Protein AF-A0A7C5HSF0-F1 (afdb_monomer)

pLDDT: mean 90.83, std 7.18, range [67.56, 98.19]

Secondary structure (DSSP, 8-state):
-EEEEETTT--EEEE-----HHHHHHS-PPPHHHHHHHT-----SPPP-TT-TTGGGSPEEEEEE---EEEETTTTEEEE-GGG--B---

Mean predicted aligned error: 4.23 Å

Radius of gyration: 14.36 Å; Cα contacts (8 Å, |Δi|>4): 165; chains: 1; bounding box: 26×24×44 Å

Sequence (90 aa):
MIEIQCQGCGKHFLVEVHSDRIKRIIFKEPDLKEQIKTKEVSYGDPPFHEDCDSGLTMTAIPLKVIEFWEYDWEKFEWKRNKEFEIDVTP

Nearest PDB structures (foldseek):
  4u26-assembly2_DX  TM=3.360E-01  e=5.977E+00  Escherichia coli K-12

Solvent-accessible surface area (backbone atoms only — not comparable to full-atom values): 5350 Å² total; per-residue (Å²): 58,30,35,30,25,28,68,74,75,62,53,74,45,82,45,81,79,79,76,52,71,62,47,37,70,76,71,62,43,74,53,60,69,52,24,53,75,72,27,63,57,78,80,48,60,38,80,90,54,89,95,33,93,54,38,88,80,31,53,29,45,43,42,29,30,74,45,36,74,47,76,39,80,90,77,73,41,81,41,79,43,72,91,60,44,41,79,27,54,115

Foldseek 3Di:
DFWKAWPQPRDIDDDDDAFDPCCCPVVVDDGPLVCLVVLVDFDFQDPDDPVGPCSRPTGIFTFWQCWDWDQDPVVRDIDTDCVSGGTSGD

Structure (mmCIF, N/CA/C/O backbone):
data_AF-A0A7C5HSF0-F1
#
_entry.id   AF-A0A7C5HSF0-F1
#
loop_
_atom_site.group_PDB
_atom_site.id
_atom_site.type_symbol
_atom_site.label_atom_id
_atom_site.label_alt_id
_atom_site.label_comp_id
_atom_site.label_asym_id
_atom_site.label_entity_id
_atom_site.label_seq_id
_atom_site.pdbx_PDB_ins_code
_atom_site.Cartn_x
_atom_site.Cartn_y
_atom_site.Cartn_z
_atom_site.occupancy
_atom_site.B_iso_or_equiv
_atom_site.auth_seq_id
_atom_site.auth_comp_id
_atom_site.auth_asym_id
_atom_site.auth_atom_id
_atom_site.pdbx_PDB_model_num
ATOM 1 N N . MET A 1 1 ? -1.248 -4.708 2.379 1.00 95.69 1 MET A N 1
ATOM 2 C CA . MET A 1 1 ? -0.919 -5.273 1.056 1.00 95.69 1 MET A CA 1
ATOM 3 C C . MET A 1 1 ? -1.788 -4.611 0.010 1.00 95.69 1 MET A C 1
ATOM 5 O O . MET A 1 1 ? -3.002 -4.549 0.186 1.00 95.69 1 MET A O 1
ATOM 9 N N . ILE A 1 2 ? -1.170 -4.118 -1.055 1.00 97.06 2 ILE A N 1
ATOM 10 C CA . ILE A 1 2 ? -1.850 -3.467 -2.171 1.00 97.06 2 ILE A CA 1
ATOM 11 C C . ILE A 1 2 ? -1.484 -4.157 -3.484 1.00 97.06 2 ILE A C 1
ATOM 13 O O . ILE A 1 2 ? -0.398 -4.720 -3.618 1.00 97.06 2 ILE A O 1
ATOM 17 N N . GLU A 1 3 ? -2.400 -4.107 -4.437 1.00 98.19 3 GLU A N 1
ATOM 18 C CA . GLU A 1 3 ? -2.154 -4.425 -5.830 1.00 98.19 3 GLU A CA 1
ATOM 19 C C . GLU A 1 3 ? -1.703 -3.161 -6.559 1.00 98.19 3 GLU A C 1
ATOM 21 O O . GLU A 1 3 ? -2.347 -2.111 -6.470 1.00 98.19 3 GLU A O 1
ATOM 26 N N . ILE A 1 4 ? -0.595 -3.279 -7.280 1.00 97.06 4 ILE A N 1
ATOM 27 C CA . ILE A 1 4 ? -0.039 -2.232 -8.130 1.00 97.06 4 ILE A CA 1
ATOM 28 C C . ILE A 1 4 ? 0.173 -2.768 -9.541 1.00 97.06 4 ILE A C 1
ATOM 30 O O . ILE A 1 4 ? 0.311 -3.975 -9.750 1.00 97.06 4 ILE A O 1
ATOM 34 N N . GLN A 1 5 ? 0.275 -1.856 -10.497 1.00 95.75 5 GLN A N 1
ATOM 35 C CA . GLN A 1 5 ? 0.553 -2.158 -11.888 1.00 95.75 5 GLN A CA 1
ATOM 36 C C . GLN A 1 5 ? 1.747 -1.349 -12.392 1.00 95.75 5 GLN A C 1
ATOM 38 O O . GLN A 1 5 ? 1.812 -0.141 -12.190 1.00 95.75 5 GLN A O 1
ATOM 43 N N . CYS A 1 6 ? 2.684 -1.992 -13.089 1.00 94.44 6 CYS A N 1
ATOM 44 C CA . CYS A 1 6 ? 3.732 -1.279 -13.818 1.00 94.44 6 CYS A CA 1
ATOM 45 C C . CYS A 1 6 ? 3.100 -0.426 -14.928 1.00 94.44 6 CYS A C 1
ATOM 47 O O . CYS A 1 6 ? 2.455 -0.974 -15.821 1.00 94.44 6 CYS A O 1
ATOM 49 N N . GLN A 1 7 ? 3.327 0.892 -14.918 1.00 92.19 7 GLN A N 1
ATOM 50 C CA . GLN A 1 7 ? 2.806 1.790 -15.955 1.00 92.19 7 GLN A CA 1
ATOM 51 C C . GLN A 1 7 ? 3.329 1.444 -17.362 1.00 92.19 7 GLN A C 1
ATOM 53 O O . GLN A 1 7 ? 2.642 1.692 -18.349 1.00 92.19 7 GLN A O 1
ATOM 58 N N . GLY A 1 8 ? 4.533 0.869 -17.463 1.00 90.94 8 GLY A N 1
ATOM 59 C CA . GLY A 1 8 ? 5.175 0.562 -18.744 1.00 90.94 8 GLY A CA 1
ATOM 60 C C . GLY A 1 8 ? 4.605 -0.668 -19.458 1.00 90.94 8 GLY A C 1
ATOM 61 O O . GLY A 1 8 ? 4.320 -0.607 -20.650 1.00 90.94 8 GLY A O 1
ATOM 62 N N . CYS A 1 9 ? 4.452 -1.792 -18.751 1.00 92.56 9 CYS A N 1
ATOM 63 C CA . CYS A 1 9 ? 4.040 -3.074 -19.349 1.00 92.56 9 CYS A CA 1
ATOM 64 C C . CYS A 1 9 ? 2.691 -3.602 -18.841 1.00 92.56 9 CYS A C 1
ATOM 66 O O . CYS A 1 9 ? 2.214 -4.628 -19.321 1.00 92.56 9 CYS A O 1
ATOM 68 N N . GLY A 1 10 ? 2.090 -2.951 -17.844 1.00 93.31 10 GLY A N 1
ATOM 69 C CA . GLY A 1 10 ? 0.828 -3.380 -17.254 1.00 93.31 10 GLY A CA 1
ATOM 70 C C . GLY A 1 10 ? 0.930 -4.598 -16.333 1.00 93.31 10 GLY A C 1
ATOM 71 O O . GLY A 1 10 ? -0.106 -5.109 -15.926 1.00 93.31 10 GLY A O 1
ATOM 72 N N . LYS A 1 11 ? 2.129 -5.091 -15.985 1.00 94.88 11 LYS A N 1
ATOM 73 C CA . LYS A 1 11 ? 2.296 -6.248 -15.083 1.00 94.88 11 LYS A CA 1
ATOM 74 C C . LYS A 1 11 ? 1.846 -5.905 -13.661 1.00 94.88 11 LYS A C 1
ATOM 76 O O . LYS A 1 11 ? 2.169 -4.831 -13.155 1.00 94.88 11 LYS A O 1
ATOM 81 N N . HIS A 1 12 ? 1.110 -6.824 -13.038 1.00 96.50 12 HIS A N 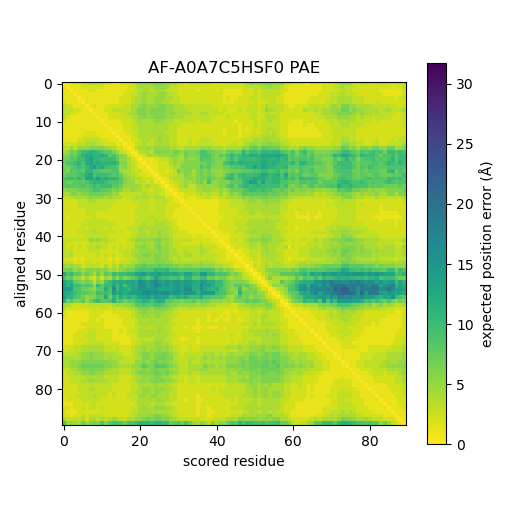1
ATOM 82 C CA . HIS A 1 12 ? 0.532 -6.659 -11.704 1.00 96.50 12 HIS A CA 1
ATOM 83 C C . HIS A 1 12 ? 1.457 -7.230 -10.631 1.00 96.50 12 HIS A C 1
ATOM 85 O O . HIS A 1 12 ? 2.072 -8.281 -10.825 1.00 96.50 12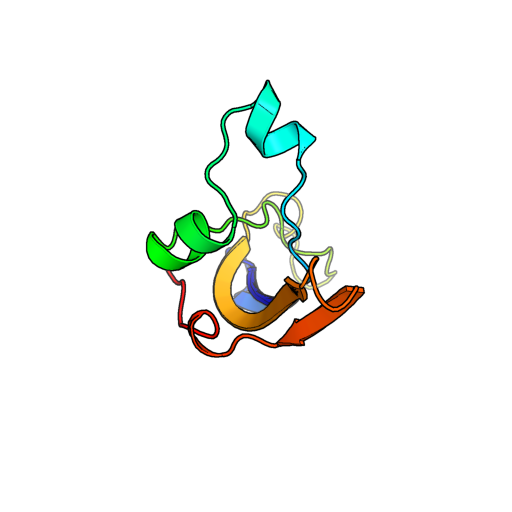 HIS A O 1
ATOM 91 N N . PHE A 1 13 ? 1.503 -6.566 -9.479 1.00 95.94 13 PHE A N 1
ATOM 92 C CA . PHE A 1 13 ? 2.259 -7.010 -8.315 1.00 95.94 13 PHE A CA 1
ATOM 93 C C . PHE A 1 13 ? 1.445 -6.812 -7.044 1.00 95.94 13 PHE A C 1
ATOM 95 O O . PHE A 1 13 ? 0.724 -5.827 -6.900 1.00 95.94 13 PHE A O 1
ATOM 102 N N . LEU A 1 14 ? 1.615 -7.737 -6.102 1.00 97.50 14 LEU A N 1
ATOM 103 C CA . LEU A 1 14 ? 1.162 -7.563 -4.730 1.00 97.50 14 LEU A CA 1
ATOM 104 C C . LEU A 1 14 ? 2.342 -7.095 -3.892 1.00 97.50 14 LEU A C 1
ATOM 106 O O . LEU A 1 14 ? 3.359 -7.784 -3.810 1.00 97.50 14 LEU A O 1
ATOM 110 N N . VAL A 1 15 ? 2.202 -5.927 -3.278 1.00 96.00 15 VAL A N 1
ATOM 111 C CA . VAL A 1 15 ? 3.270 -5.296 -2.504 1.00 96.00 15 VAL A CA 1
ATOM 112 C C . VAL A 1 15 ? 2.787 -4.854 -1.131 1.00 96.00 15 VAL A C 1
ATOM 114 O O . VAL A 1 15 ? 1.591 -4.724 -0.847 1.00 96.00 15 VAL A O 1
ATOM 117 N N . GLU A 1 16 ? 3.749 -4.655 -0.242 1.00 94.50 16 GLU A N 1
ATOM 118 C CA . GLU A 1 16 ? 3.540 -4.143 1.104 1.00 94.50 16 GLU A CA 1
ATOM 119 C C . GLU A 1 16 ? 3.808 -2.634 1.120 1.00 94.50 16 GLU A C 1
ATOM 121 O O . GLU A 1 16 ? 4.754 -2.163 0.492 1.00 94.50 16 GLU A O 1
ATOM 126 N N . VAL A 1 17 ? 2.947 -1.887 1.814 1.00 91.44 17 VAL A N 1
ATOM 127 C CA . VAL A 1 17 ? 3.137 -0.467 2.111 1.00 91.44 17 VAL A CA 1
ATOM 128 C C . VAL A 1 17 ? 2.787 -0.277 3.575 1.00 91.44 17 VAL A C 1
ATOM 130 O O . VAL A 1 17 ? 1.651 -0.547 3.977 1.00 91.44 17 VAL A O 1
ATOM 133 N N . HIS A 1 18 ? 3.744 0.225 4.347 1.00 88.81 18 HIS A N 1
ATOM 134 C CA . HIS A 1 18 ? 3.561 0.537 5.755 1.00 88.81 18 HIS A CA 1
ATOM 135 C C . HIS A 1 18 ? 3.634 2.042 5.993 1.00 88.81 18 HIS A C 1
ATOM 137 O O . HIS A 1 18 ? 4.349 2.789 5.322 1.00 88.81 18 HIS A O 1
ATOM 143 N N . SER A 1 19 ? 2.904 2.487 7.013 1.00 82.12 19 SER A N 1
ATOM 144 C CA . SER A 1 19 ? 3.033 3.842 7.531 1.00 82.12 19 SER A CA 1
ATOM 145 C C . SER A 1 19 ? 4.244 3.917 8.460 1.00 82.12 19 SER A C 1
ATOM 147 O O . SER A 1 19 ? 4.260 3.274 9.509 1.00 82.12 19 SER A O 1
ATOM 149 N N . ASP A 1 20 ? 5.245 4.716 8.096 1.00 78.81 20 ASP A N 1
ATOM 150 C CA . ASP A 1 20 ? 6.377 5.018 8.973 1.00 78.81 20 ASP A CA 1
ATOM 151 C C . ASP A 1 20 ? 6.082 6.281 9.803 1.00 78.81 20 ASP A C 1
ATOM 153 O O . ASP A 1 20 ? 5.706 7.339 9.287 1.00 78.81 20 ASP A O 1
ATOM 157 N N . ARG A 1 21 ? 6.274 6.183 11.121 1.00 76.62 21 ARG A N 1
ATOM 158 C CA . ARG A 1 21 ? 6.112 7.302 12.057 1.00 76.62 21 ARG A CA 1
ATOM 159 C C . ARG A 1 21 ? 7.077 8.454 11.752 1.00 76.62 21 ARG A C 1
ATOM 161 O O . ARG A 1 21 ? 6.710 9.610 11.952 1.00 76.62 21 ARG A O 1
ATOM 168 N N . ILE A 1 22 ? 8.274 8.159 11.246 1.00 78.38 22 ILE A N 1
ATOM 169 C CA . ILE A 1 22 ? 9.260 9.149 10.802 1.00 78.38 22 ILE A CA 1
ATOM 170 C C . ILE A 1 22 ? 8.711 9.928 9.604 1.00 78.38 22 ILE A C 1
ATOM 172 O O . ILE A 1 22 ? 8.742 11.159 9.625 1.00 78.38 22 ILE A O 1
ATOM 176 N N . LYS A 1 23 ? 8.134 9.240 8.609 1.00 77.25 23 LYS A N 1
ATOM 177 C CA . LYS A 1 23 ? 7.502 9.874 7.438 1.00 77.25 23 LYS A CA 1
ATOM 178 C C . LYS A 1 23 ? 6.394 10.847 7.836 1.00 77.25 23 LYS A C 1
ATOM 180 O O . LYS A 1 23 ? 6.395 12.003 7.419 1.00 77.25 23 LYS A O 1
ATOM 185 N N . ARG A 1 24 ? 5.527 10.432 8.759 1.00 79.62 24 ARG A N 1
ATOM 186 C CA . ARG A 1 24 ? 4.439 11.281 9.266 1.00 79.62 24 ARG A CA 1
ATOM 187 C C . ARG A 1 24 ? 4.925 12.507 10.040 1.00 79.62 24 ARG A C 1
ATOM 189 O O . ARG A 1 24 ? 4.371 13.587 9.882 1.00 79.62 24 ARG A O 1
ATOM 196 N N . ILE A 1 25 ? 5.930 12.359 10.905 1.00 81.19 25 ILE A N 1
ATOM 197 C CA . ILE A 1 25 ? 6.370 13.453 11.789 1.00 81.19 25 ILE A CA 1
ATOM 198 C C . ILE A 1 25 ? 7.304 14.423 11.062 1.00 81.19 25 ILE A C 1
ATOM 200 O O . ILE A 1 25 ? 7.150 15.636 11.195 1.00 81.19 25 ILE A O 1
ATOM 204 N N . ILE A 1 26 ? 8.278 13.900 10.317 1.00 82.44 26 ILE A N 1
ATOM 205 C CA . ILE A 1 26 ? 9.325 14.713 9.687 1.00 82.44 26 ILE A CA 1
ATOM 206 C C . ILE A 1 26 ? 8.847 15.258 8.344 1.00 82.44 26 ILE A C 1
ATOM 208 O O . ILE A 1 26 ? 8.964 16.456 8.093 1.00 82.44 26 ILE A O 1
ATOM 212 N N . PHE A 1 27 ? 8.281 14.394 7.499 1.00 79.81 27 PHE A N 1
ATOM 213 C CA . PHE A 1 27 ? 7.873 14.752 6.139 1.00 79.81 27 PHE A CA 1
ATOM 214 C C . PHE A 1 27 ? 6.409 15.196 6.050 1.00 79.81 27 PHE A C 1
ATOM 216 O O . PHE A 1 27 ? 5.966 15.612 4.984 1.00 79.81 27 PHE A O 1
ATOM 223 N N . LYS A 1 28 ? 5.675 15.175 7.176 1.00 84.56 28 LYS A N 1
ATOM 224 C CA . LYS A 1 28 ? 4.252 15.544 7.264 1.00 84.56 28 LYS A CA 1
ATOM 225 C C . LYS A 1 28 ? 3.373 14.777 6.274 1.00 84.56 28 LYS A C 1
ATOM 227 O O . LYS A 1 28 ? 2.348 15.293 5.839 1.00 84.56 28 LYS A O 1
ATOM 232 N N . GLU A 1 29 ? 3.775 13.557 5.925 1.00 83.56 29 GLU A N 1
ATOM 233 C CA . GLU A 1 29 ? 2.958 12.701 5.074 1.00 83.56 29 GLU A CA 1
ATOM 234 C C . GLU A 1 29 ? 1.649 12.342 5.799 1.00 83.56 29 GLU A C 1
ATOM 236 O O . GLU A 1 29 ? 1.688 12.036 7.004 1.00 83.56 29 GLU A O 1
ATOM 241 N N . PRO A 1 30 ? 0.503 12.357 5.088 1.00 86.88 30 PRO A N 1
ATOM 242 C CA . PRO A 1 30 ? -0.759 11.859 5.615 1.00 86.88 30 PRO A CA 1
ATOM 243 C C . PRO A 1 30 ? -0.605 10.434 6.139 1.00 86.88 30 PRO A C 1
ATOM 245 O O . PRO A 1 30 ? 0.253 9.669 5.684 1.00 86.88 30 PRO A O 1
ATOM 248 N N . ASP A 1 31 ? -1.435 10.04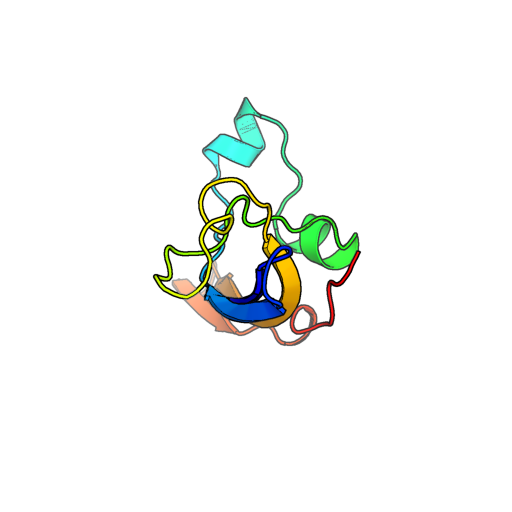8 7.104 1.00 89.94 31 ASP A N 1
ATOM 249 C CA . ASP A 1 31 ? -1.425 8.654 7.528 1.00 89.94 31 ASP A CA 1
ATOM 250 C C . ASP A 1 31 ? -1.921 7.730 6.401 1.00 89.94 31 ASP A C 1
ATOM 252 O O . ASP A 1 31 ? -2.608 8.157 5.475 1.00 89.94 31 ASP A O 1
ATOM 256 N N . LEU A 1 32 ? -1.565 6.445 6.461 1.00 92.19 32 LEU A N 1
ATOM 257 C CA . LEU A 1 32 ? -1.896 5.516 5.378 1.00 92.19 32 LEU A CA 1
ATOM 258 C C . LEU A 1 32 ? -3.415 5.362 5.170 1.00 92.19 32 LEU A C 1
ATOM 260 O O . LEU A 1 32 ? -3.848 5.112 4.050 1.00 92.19 32 LEU A O 1
ATOM 264 N N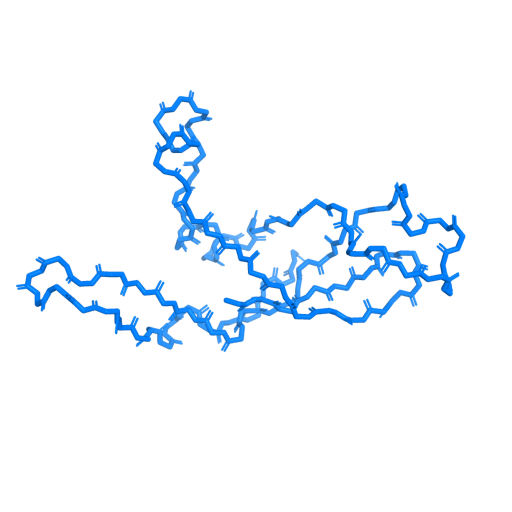 . LYS A 1 33 ? -4.237 5.533 6.213 1.00 93.81 33 LYS A N 1
ATOM 265 C CA . LYS A 1 33 ? -5.701 5.478 6.077 1.00 93.81 33 LYS A CA 1
ATOM 266 C C . LYS A 1 33 ? -6.216 6.676 5.296 1.00 93.81 33 LYS A C 1
ATOM 268 O O . LYS A 1 33 ? -7.121 6.518 4.480 1.00 93.81 33 LYS A O 1
ATOM 273 N N . GLU A 1 34 ? -5.662 7.853 5.560 1.00 93.62 34 GLU A N 1
ATOM 274 C CA . GLU A 1 34 ? -5.967 9.072 4.821 1.00 93.62 34 GLU A CA 1
ATOM 275 C C . GLU A 1 34 ? -5.559 8.921 3.357 1.00 93.62 34 GLU A C 1
ATOM 277 O O . GLU A 1 34 ? -6.419 9.072 2.499 1.00 93.62 34 GLU A O 1
ATOM 282 N N . GLN A 1 35 ? -4.330 8.469 3.082 1.00 93.81 35 GLN A N 1
ATOM 283 C CA . GLN A 1 35 ? -3.862 8.211 1.713 1.00 93.81 35 GLN A CA 1
ATOM 284 C C . GLN A 1 35 ? -4.769 7.224 0.961 1.00 93.81 35 GLN A C 1
ATOM 286 O O . GLN A 1 35 ? -5.059 7.416 -0.217 1.00 93.81 35 GLN A O 1
ATOM 291 N N . ILE A 1 36 ? -5.246 6.161 1.622 1.00 95.56 36 ILE A N 1
ATOM 292 C CA . ILE A 1 36 ? -6.190 5.206 1.015 1.00 95.56 36 ILE A CA 1
ATOM 293 C C . ILE A 1 36 ? -7.523 5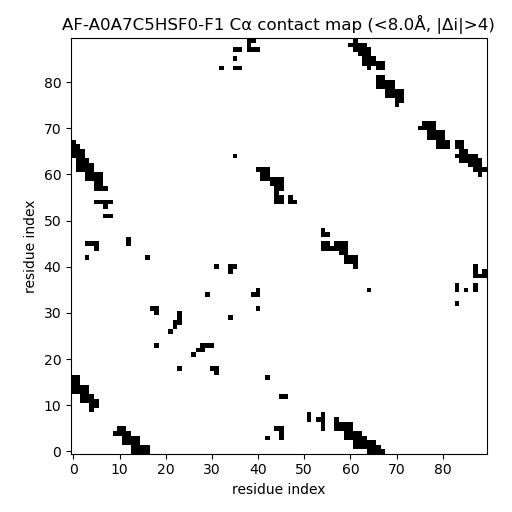.891 0.702 1.00 95.56 36 ILE A C 1
ATOM 295 O O . ILE A 1 36 ? -8.058 5.727 -0.392 1.00 95.56 36 ILE A O 1
ATOM 299 N N . LYS A 1 37 ? -8.059 6.678 1.643 1.00 95.06 37 LYS A N 1
ATOM 300 C CA . LYS A 1 37 ? -9.335 7.390 1.478 1.00 95.06 37 LYS A CA 1
ATOM 301 C C . LYS A 1 37 ? -9.273 8.465 0.392 1.00 95.06 37 LYS A C 1
ATOM 303 O O . LYS A 1 37 ? -10.261 8.647 -0.315 1.00 95.06 37 LYS A O 1
ATOM 308 N N . THR A 1 38 ? -8.141 9.151 0.251 1.00 94.88 38 THR A N 1
ATOM 309 C CA . THR A 1 38 ? -7.914 10.175 -0.780 1.00 94.88 38 THR A CA 1
ATOM 310 C C . THR A 1 38 ? -7.418 9.595 -2.103 1.00 94.88 38 THR A C 1
ATOM 312 O O . THR A 1 38 ? -7.349 10.333 -3.080 1.00 94.88 38 THR A O 1
ATOM 315 N N . LYS A 1 39 ? -7.144 8.281 -2.166 1.00 94.88 39 LYS A N 1
ATOM 316 C CA . LYS A 1 39 ? -6.551 7.579 -3.320 1.00 94.88 39 LYS A CA 1
ATOM 317 C C . LYS A 1 39 ? -5.164 8.107 -3.714 1.00 94.88 39 LYS A C 1
ATOM 319 O O . LYS A 1 39 ? -4.768 8.053 -4.872 1.00 94.88 39 LYS A O 1
ATOM 324 N N . GLU A 1 40 ? -4.411 8.589 -2.732 1.00 93.31 40 GLU A N 1
ATOM 325 C CA . GLU A 1 40 ? -3.061 9.146 -2.896 1.00 93.31 40 GLU A CA 1
ATOM 326 C C . GLU A 1 40 ? -1.956 8.171 -2.462 1.00 93.31 40 GLU A C 1
ATOM 328 O O . GLU A 1 40 ? -0.784 8.543 -2.397 1.00 93.31 40 GLU A O 1
ATOM 333 N N . VAL A 1 41 ? -2.302 6.914 -2.157 1.00 92.50 41 VAL A N 1
ATOM 334 C CA . VAL A 1 41 ? -1.306 5.860 -1.907 1.00 92.50 41 VAL A CA 1
ATOM 335 C C . VAL A 1 41 ? -0.346 5.784 -3.089 1.00 92.50 41 VAL A C 1
ATOM 337 O O . VAL A 1 41 ? -0.776 5.730 -4.233 1.00 92.50 41 VAL A O 1
ATOM 340 N N . SER A 1 42 ? 0.954 5.718 -2.820 1.00 89.69 42 SER A N 1
ATOM 341 C CA . SER A 1 42 ? 1.977 5.538 -3.850 1.00 89.69 42 SER A CA 1
ATOM 342 C C . SER A 1 42 ? 3.011 4.512 -3.402 1.00 89.69 42 SER A C 1
ATOM 344 O O . SER A 1 42 ? 3.391 4.470 -2.232 1.00 89.69 42 SER A O 1
ATOM 346 N N . TYR A 1 43 ? 3.458 3.677 -4.342 1.00 90.75 43 TYR A N 1
ATOM 347 C CA . TYR A 1 43 ? 4.547 2.723 -4.122 1.00 90.75 43 TYR A CA 1
ATOM 348 C C . TYR A 1 43 ? 5.895 3.236 -4.655 1.00 90.75 43 TYR A C 1
ATOM 350 O O . TYR A 1 43 ? 6.943 2.823 -4.168 1.00 90.75 43 TYR A O 1
ATOM 358 N N . GLY A 1 44 ? 5.876 4.166 -5.616 1.00 89.81 44 GLY A N 1
ATOM 359 C CA . GLY A 1 44 ? 7.059 4.540 -6.391 1.00 89.81 44 GLY A CA 1
ATOM 360 C C . GLY A 1 44 ? 7.247 3.600 -7.577 1.00 89.81 44 GLY A C 1
ATOM 361 O O . GLY A 1 44 ? 6.307 3.401 -8.344 1.00 89.81 44 GLY A O 1
ATOM 362 N N . ASP A 1 45 ? 8.436 3.026 -7.724 1.00 90.31 45 ASP A N 1
ATOM 363 C CA . ASP A 1 45 ? 8.789 2.186 -8.873 1.00 90.31 45 ASP A CA 1
ATOM 364 C C . ASP A 1 45 ? 8.263 0.749 -8.698 1.00 90.31 45 ASP A C 1
ATOM 366 O O . ASP A 1 45 ? 8.247 0.221 -7.579 1.00 90.31 45 ASP A O 1
ATOM 370 N N . PRO A 1 46 ? 7.822 0.069 -9.772 1.00 90.69 46 PRO A N 1
ATOM 371 C CA . PRO A 1 46 ? 7.401 -1.319 -9.677 1.00 90.69 46 PRO A CA 1
ATOM 372 C C . PRO A 1 46 ? 8.600 -2.222 -9.335 1.00 90.69 46 PRO A C 1
ATOM 374 O O . PRO A 1 46 ? 9.740 -1.911 -9.688 1.00 90.69 46 PRO A O 1
ATOM 377 N N . PRO A 1 47 ? 8.363 -3.387 -8.702 1.00 91.06 47 PRO A N 1
ATOM 378 C CA . PRO A 1 47 ? 9.403 -4.390 -8.509 1.00 91.06 47 PRO A CA 1
ATOM 379 C C . PRO A 1 47 ? 10.112 -4.729 -9.823 1.00 91.06 47 PRO A C 1
ATOM 381 O O . PRO A 1 47 ? 9.475 -4.789 -10.879 1.00 91.06 47 PRO A O 1
ATOM 384 N N . PHE A 1 48 ? 11.419 -4.994 -9.763 1.00 89.12 48 PHE A N 1
ATOM 385 C CA . PHE A 1 48 ? 12.183 -5.393 -10.944 1.00 89.12 48 PHE A CA 1
ATOM 386 C C . PHE A 1 48 ? 11.569 -6.631 -11.611 1.00 89.12 48 PHE A C 1
ATOM 388 O O . PHE A 1 48 ? 11.229 -7.613 -10.948 1.00 89.12 48 PHE A O 1
ATOM 395 N N . HIS A 1 49 ? 11.441 -6.577 -12.933 1.00 88.81 49 HIS A N 1
ATOM 396 C CA . HIS A 1 49 ? 10.957 -7.676 -13.754 1.00 88.81 49 HIS A CA 1
ATOM 397 C C . HIS A 1 49 ? 11.589 -7.592 -15.146 1.00 88.81 49 HIS A C 1
ATOM 399 O O . HIS A 1 49 ? 11.582 -6.535 -15.770 1.00 88.81 49 HIS A O 1
ATOM 405 N N . GLU A 1 50 ? 12.125 -8.716 -15.622 1.00 83.31 50 GLU A N 1
ATOM 406 C CA . GLU A 1 50 ? 12.952 -8.787 -16.837 1.00 83.31 50 GLU A CA 1
ATOM 407 C C . GLU A 1 50 ? 12.175 -8.475 -18.124 1.00 83.31 50 GLU A C 1
ATOM 409 O O . GLU A 1 50 ? 12.745 -7.974 -19.085 1.00 83.31 50 GLU A O 1
ATOM 414 N N . ASP A 1 51 ? 10.859 -8.695 -18.127 1.00 84.38 51 ASP A N 1
ATOM 415 C CA . ASP A 1 51 ? 10.003 -8.526 -19.311 1.00 84.38 51 ASP A CA 1
ATOM 416 C C . ASP A 1 51 ? 9.655 -7.054 -19.625 1.00 84.38 51 ASP A C 1
ATOM 418 O O . ASP A 1 51 ? 8.751 -6.781 -20.418 1.00 84.38 51 ASP A O 1
ATOM 422 N N . CYS A 1 52 ? 10.295 -6.088 -18.960 1.00 85.25 52 CYS A N 1
ATOM 423 C CA . CYS A 1 52 ? 10.035 -4.667 -19.162 1.00 85.25 52 CYS A CA 1
ATOM 424 C C . CYS A 1 52 ? 11.331 -3.854 -19.140 1.00 85.25 52 CYS A C 1
ATOM 426 O O . CYS A 1 52 ? 11.786 -3.418 -18.084 1.00 85.25 52 CYS A O 1
ATOM 428 N N . ASP A 1 53 ? 11.863 -3.563 -20.329 1.00 75.12 53 ASP A N 1
ATOM 429 C CA . ASP A 1 53 ? 13.078 -2.754 -20.517 1.00 75.12 53 ASP A CA 1
ATOM 430 C C . ASP A 1 53 ? 12.994 -1.370 -19.852 1.00 75.12 53 ASP A C 1
ATOM 432 O O . ASP A 1 53 ? 13.998 -0.809 -19.422 1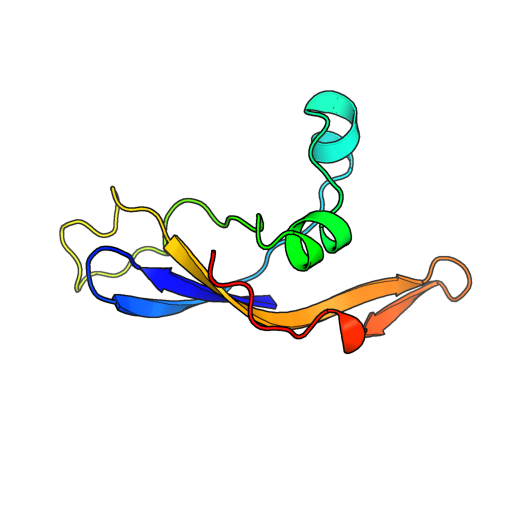.00 75.12 53 ASP A O 1
ATOM 436 N N . SER A 1 54 ? 11.785 -0.809 -19.755 1.00 75.88 54 SER A N 1
ATOM 437 C CA . SER A 1 54 ? 11.530 0.481 -19.102 1.00 75.88 54 SER A CA 1
ATOM 438 C C . SER A 1 54 ? 11.086 0.351 -17.642 1.00 75.88 54 SER A C 1
ATOM 440 O O . SER A 1 54 ? 10.953 1.360 -16.966 1.00 75.88 54 SER A O 1
ATOM 442 N N . GLY A 1 55 ? 10.855 -0.858 -17.119 1.00 67.56 55 GLY A N 1
ATOM 443 C CA . GLY A 1 55 ? 10.245 -1.064 -15.798 1.00 67.56 55 GLY A CA 1
ATOM 444 C C . GLY A 1 55 ? 11.040 -0.440 -14.648 1.00 67.56 55 GLY A C 1
ATOM 445 O O . GLY A 1 55 ? 10.450 -0.010 -13.666 1.00 67.56 55 GLY A O 1
ATOM 446 N N . LEU A 1 56 ? 12.360 -0.321 -14.814 1.00 68.62 56 LEU A N 1
ATOM 447 C CA . LEU A 1 56 ? 13.284 0.307 -13.864 1.00 68.62 56 LEU A CA 1
ATOM 448 C C . LEU A 1 56 ? 13.210 1.843 -13.811 1.00 68.62 56 LEU A C 1
ATOM 450 O O . LEU A 1 56 ? 13.825 2.439 -12.933 1.00 68.62 56 LEU A O 1
ATOM 454 N N . THR A 1 57 ? 12.530 2.489 -14.758 1.00 77.38 57 THR A N 1
ATOM 455 C CA . THR A 1 57 ? 12.413 3.957 -14.833 1.00 77.38 57 THR A CA 1
ATOM 456 C C . THR A 1 57 ? 10.966 4.445 -14.806 1.00 77.38 57 THR A C 1
ATOM 458 O O . THR A 1 57 ? 10.724 5.643 -14.957 1.00 77.38 57 THR A O 1
ATOM 461 N N . MET A 1 58 ? 10.003 3.533 -14.648 1.00 83.69 58 MET A N 1
ATOM 462 C CA . MET A 1 58 ? 8.572 3.836 -14.636 1.00 83.69 58 MET A CA 1
ATOM 463 C C . MET A 1 58 ? 8.010 3.833 -13.217 1.00 83.69 58 MET A C 1
ATOM 465 O O . MET A 1 58 ? 8.505 3.129 -12.346 1.00 83.69 58 MET A O 1
ATOM 469 N N . THR A 1 59 ? 6.898 4.540 -13.024 1.00 89.00 59 THR A N 1
ATOM 470 C CA . THR A 1 59 ? 6.120 4.510 -11.781 1.00 89.00 59 THR A CA 1
ATOM 471 C C . THR A 1 59 ? 5.141 3.330 -11.779 1.00 89.00 59 THR A C 1
ATOM 473 O O . THR A 1 59 ? 4.651 2.885 -12.822 1.00 89.00 59 THR A O 1
ATOM 476 N N . ALA A 1 60 ? 4.817 2.817 -10.597 1.00 93.19 60 ALA A N 1
ATOM 477 C CA . ALA A 1 60 ? 3.728 1.881 -10.384 1.00 93.19 60 ALA A CA 1
ATOM 478 C C . ALA A 1 60 ? 2.412 2.618 -10.099 1.00 93.19 60 ALA A C 1
ATOM 480 O O . ALA A 1 60 ? 2.354 3.526 -9.271 1.00 93.19 60 ALA A O 1
ATOM 481 N N . ILE A 1 61 ? 1.337 2.185 -10.752 1.00 95.38 61 ILE A N 1
ATOM 482 C CA . ILE A 1 61 ? -0.021 2.680 -10.538 1.00 95.38 61 ILE A CA 1
ATOM 483 C C . ILE A 1 61 ? -0.680 1.807 -9.460 1.00 95.38 61 ILE A C 1
ATOM 485 O O .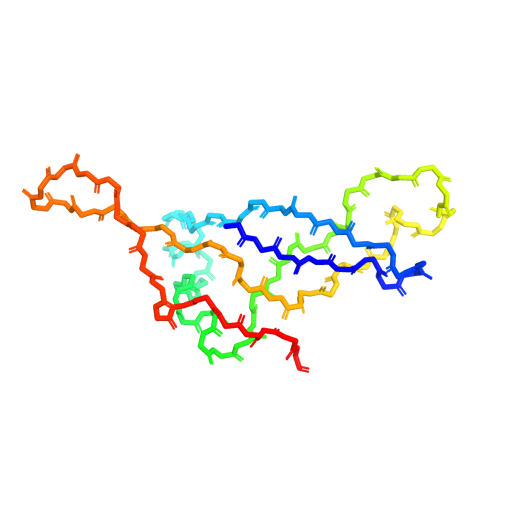 ILE A 1 61 ? -0.832 0.601 -9.676 1.00 95.38 61 ILE A O 1
ATOM 489 N N . PRO A 1 62 ? -1.083 2.362 -8.308 1.00 96.56 62 PRO A N 1
ATOM 490 C CA . PRO A 1 62 ? -1.882 1.637 -7.329 1.00 96.56 62 PRO A CA 1
ATOM 491 C C . PRO A 1 62 ? -3.260 1.310 -7.895 1.00 96.56 62 PRO A C 1
ATOM 493 O O . PRO A 1 62 ? -3.920 2.163 -8.484 1.00 96.56 62 PRO A O 1
ATOM 496 N N . LEU A 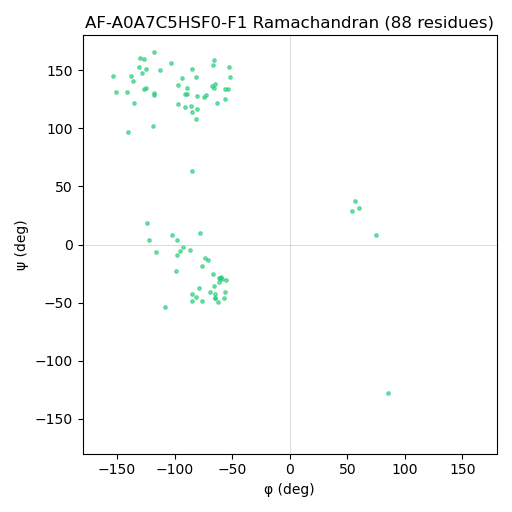1 63 ? -3.710 0.073 -7.702 1.00 97.75 63 LEU A N 1
ATOM 497 C CA . LEU A 1 63 ? -5.020 -0.375 -8.165 1.00 97.75 63 LEU A CA 1
ATOM 498 C C . LEU A 1 63 ? -5.980 -0.567 -6.998 1.00 97.75 63 LEU A C 1
ATOM 500 O O . LEU A 1 63 ? -7.066 0.011 -6.982 1.00 97.75 63 LEU A O 1
ATOM 504 N N . LYS A 1 64 ? -5.578 -1.362 -6.004 1.00 98.00 64 LYS A N 1
ATOM 505 C CA . LYS A 1 64 ? -6.479 -1.812 -4.942 1.00 98.00 64 LYS A CA 1
ATOM 506 C C . LYS A 1 64 ? -5.745 -2.137 -3.654 1.00 98.00 64 LYS A C 1
ATOM 508 O O . LYS A 1 64 ? -4.659 -2.705 -3.676 1.00 98.00 64 LYS A O 1
ATOM 513 N N . VAL A 1 65 ? -6.366 -1.863 -2.513 1.00 97.94 65 VAL A N 1
ATOM 514 C CA . VAL A 1 65 ? -5.922 -2.406 -1.227 1.00 97.94 65 VAL A CA 1
ATOM 515 C C . VAL A 1 65 ? -6.530 -3.794 -1.041 1.00 97.94 65 VAL A C 1
ATOM 517 O O . VAL A 1 65 ? -7.743 -3.941 -0.917 1.00 97.94 65 VAL A O 1
ATOM 520 N N . ILE A 1 66 ? -5.684 -4.823 -1.031 1.00 98.12 66 ILE A N 1
ATOM 521 C CA . ILE A 1 66 ? -6.113 -6.223 -0.894 1.00 98.12 66 ILE A CA 1
ATOM 522 C C . ILE A 1 66 ? -6.291 -6.593 0.573 1.00 98.12 66 ILE A C 1
ATOM 524 O O . ILE A 1 66 ? -7.252 -7.262 0.944 1.00 98.12 66 ILE A O 1
ATOM 528 N N . GLU A 1 67 ? -5.358 -6.150 1.413 1.00 97.94 67 GLU A N 1
ATOM 529 C CA . GLU A 1 67 ? -5.431 -6.353 2.853 1.00 97.94 67 GLU A CA 1
ATOM 530 C C . GLU A 1 67 ? -4.942 -5.113 3.579 1.00 97.94 67 GLU A C 1
ATOM 532 O O . GLU A 1 67 ? -3.840 -4.620 3.305 1.00 97.94 67 GLU A O 1
ATOM 537 N N . PHE A 1 68 ? -5.717 -4.660 4.558 1.00 97.25 68 PHE A N 1
ATOM 538 C CA . PHE A 1 68 ? -5.298 -3.595 5.452 1.00 97.25 68 PHE A CA 1
ATOM 539 C C . PHE A 1 68 ? -5.242 -4.101 6.889 1.00 97.25 68 PHE A C 1
ATOM 541 O O . PHE A 1 68 ? -6.200 -4.680 7.406 1.00 97.25 68 PHE A O 1
ATOM 548 N N . TRP A 1 69 ? -4.104 -3.863 7.532 1.00 96.38 69 TRP A N 1
ATOM 549 C CA . TRP A 1 69 ? -3.824 -4.297 8.891 1.00 96.38 69 TRP A CA 1
ATOM 550 C C . TRP A 1 69 ? -3.434 -3.093 9.734 1.00 96.38 69 TRP A C 1
ATOM 552 O O . TRP A 1 69 ? -2.629 -2.261 9.320 1.00 96.38 69 TRP A O 1
ATOM 562 N N . GLU A 1 70 ? -3.996 -3.016 10.931 1.00 93.75 70 GLU A N 1
ATOM 563 C CA . GLU A 1 70 ? -3.645 -2.011 11.922 1.00 93.75 70 GLU A CA 1
ATOM 564 C C . GLU A 1 70 ? -3.322 -2.676 13.251 1.00 93.75 70 GLU A C 1
ATOM 566 O O . GLU A 1 70 ? -3.876 -3.722 13.592 1.00 93.75 70 GLU A O 1
ATOM 571 N N . TYR A 1 71 ? -2.398 -2.075 13.990 1.00 92.06 71 TYR A N 1
ATOM 572 C CA . TYR A 1 71 ? -2.043 -2.562 15.310 1.00 92.06 71 TYR A CA 1
ATOM 573 C C . TYR A 1 71 ? -2.997 -1.963 16.348 1.00 92.06 71 TYR A C 1
ATOM 575 O O . TYR A 1 71 ? -3.072 -0.740 16.497 1.00 92.06 71 TYR A O 1
ATOM 583 N N . ASP A 1 72 ? -3.736 -2.826 17.043 1.00 93.44 72 ASP A N 1
ATOM 584 C CA . ASP A 1 72 ? -4.571 -2.471 18.186 1.00 93.44 72 ASP A CA 1
ATOM 585 C C . ASP A 1 72 ? -3.677 -2.383 19.431 1.00 93.44 72 ASP A C 1
ATOM 587 O O . ASP A 1 72 ? -3.182 -3.390 19.938 1.00 93.44 72 ASP A O 1
ATOM 591 N N . TRP A 1 73 ? -3.450 -1.161 19.914 1.00 91.12 73 TRP A N 1
ATOM 592 C CA . TRP A 1 73 ? -2.574 -0.898 21.059 1.00 91.12 73 TRP A CA 1
ATOM 593 C C . TRP A 1 73 ? -3.203 -1.239 22.412 1.00 91.12 73 TRP A C 1
ATOM 595 O O . TRP A 1 73 ? -2.469 -1.382 23.385 1.00 91.12 73 TRP A O 1
ATOM 605 N N . GLU A 1 74 ? -4.529 -1.371 22.498 1.00 95.06 74 GLU A N 1
ATOM 606 C CA . GLU A 1 74 ? -5.197 -1.773 23.741 1.00 95.06 74 GLU A CA 1
ATOM 607 C C . GLU A 1 74 ? -5.086 -3.285 23.944 1.00 95.06 74 GLU A C 1
ATOM 609 O O . GLU A 1 74 ? -4.891 -3.760 25.064 1.00 95.06 74 GLU A O 1
ATOM 614 N N . LYS A 1 75 ? -5.180 -4.040 22.846 1.00 96.25 75 LYS A N 1
ATOM 615 C CA . LYS A 1 75 ? -5.120 -5.508 22.845 1.00 96.25 75 LYS A CA 1
ATOM 616 C C . LYS A 1 75 ? -3.752 -6.083 22.489 1.00 96.25 75 LYS A C 1
ATOM 618 O O . LYS A 1 75 ? -3.552 -7.284 22.638 1.00 96.25 75 LYS A O 1
ATOM 623 N N . PHE A 1 76 ? -2.820 -5.240 22.048 1.00 94.44 76 PHE A N 1
ATOM 624 C CA . PHE A 1 76 ? -1.484 -5.622 21.587 1.00 94.44 76 PHE A CA 1
ATOM 625 C C . PHE A 1 76 ? -1.495 -6.651 20.443 1.00 94.44 76 PHE A C 1
ATOM 627 O O . PHE A 1 76 ? -0.629 -7.526 20.367 1.00 94.44 76 PHE A O 1
ATOM 634 N N . GLU A 1 77 ? -2.450 -6.532 19.519 1.00 96.94 77 GLU A N 1
ATOM 635 C CA . GLU A 1 77 ? -2.634 -7.468 18.406 1.00 96.94 77 GLU A CA 1
ATOM 636 C C . GLU A 1 77 ? -2.776 -6.752 17.058 1.00 96.94 77 GLU A C 1
ATOM 638 O O . GLU A 1 77 ? -3.239 -5.615 16.972 1.00 96.94 77 GLU A O 1
ATOM 643 N N . TRP A 1 78 ? -2.392 -7.430 15.977 1.00 95.69 78 TRP A N 1
ATOM 644 C CA . TRP A 1 78 ? -2.698 -6.967 14.626 1.00 95.69 78 TRP A CA 1
ATOM 645 C C . TRP A 1 78 ? -4.128 -7.344 14.261 1.00 95.69 78 TRP A C 1
ATOM 647 O O . TRP A 1 78 ? -4.510 -8.513 14.326 1.00 95.69 78 TRP A O 1
ATOM 657 N N . LYS A 1 79 ? -4.902 -6.362 13.806 1.00 96.75 79 LYS A N 1
ATOM 658 C CA . LYS A 1 79 ? -6.278 -6.550 13.364 1.00 96.75 79 LYS A CA 1
ATOM 659 C C . LYS A 1 79 ? -6.421 -6.182 11.895 1.00 96.75 79 LYS A C 1
ATOM 661 O O . LYS A 1 79 ? -6.029 -5.099 11.464 1.00 96.75 79 LYS A O 1
ATOM 666 N N . ARG A 1 80 ? -7.043 -7.079 11.130 1.00 96.88 80 ARG A N 1
ATOM 667 C CA . ARG A 1 80 ? -7.444 -6.800 9.750 1.00 96.88 80 ARG A CA 1
ATOM 668 C C . ARG A 1 80 ? -8.662 -5.881 9.744 1.00 96.88 80 ARG A C 1
ATOM 670 O O . ARG A 1 80 ? -9.673 -6.194 10.379 1.00 96.88 80 ARG A O 1
ATOM 677 N N . ASN A 1 81 ? -8.584 -4.776 9.012 1.00 96.31 81 ASN A N 1
ATOM 678 C CA . ASN A 1 81 ? -9.672 -3.814 8.881 1.00 96.31 81 ASN A CA 1
ATOM 679 C C . ASN A 1 81 ? -10.115 -3.694 7.417 1.00 96.31 81 ASN A C 1
ATOM 681 O O . ASN A 1 81 ? -9.490 -3.014 6.608 1.00 96.31 81 ASN A O 1
ATOM 685 N N . LYS A 1 82 ? -11.241 -4.344 7.104 1.00 97.00 82 LYS A N 1
ATOM 686 C CA . LYS A 1 82 ? -11.788 -4.436 5.744 1.00 97.00 82 LYS A CA 1
ATOM 687 C C . LYS A 1 82 ? -12.373 -3.127 5.204 1.00 97.00 82 LYS A C 1
ATOM 689 O O . LYS A 1 82 ? -12.620 -3.050 4.009 1.00 97.00 82 LYS A O 1
ATOM 694 N N . GLU A 1 83 ? -12.592 -2.106 6.041 1.00 97.06 83 GLU A N 1
ATOM 695 C CA . GLU A 1 83 ? -13.092 -0.790 5.591 1.00 97.06 83 GLU A CA 1
ATOM 696 C C . GLU A 1 83 ? -12.150 -0.147 4.561 1.00 97.06 83 GLU A C 1
ATOM 698 O O . GLU A 1 83 ? -12.592 0.583 3.680 1.00 97.06 83 GLU A O 1
ATOM 703 N N . PHE A 1 84 ? -10.856 -0.454 4.655 1.00 96.88 84 PHE A N 1
ATOM 704 C CA . PHE A 1 84 ? -9.813 0.114 3.807 1.00 96.88 84 PHE A CA 1
ATOM 705 C C . PHE A 1 84 ? -9.418 -0.791 2.635 1.00 96.88 84 PHE A C 1
ATOM 707 O O . PHE A 1 84 ? -8.509 -0.440 1.895 1.00 96.88 84 PHE A O 1
ATOM 714 N N . GLU A 1 85 ? -10.081 -1.936 2.440 1.00 97.38 85 GLU A N 1
ATOM 715 C CA . GLU A 1 85 ? -9.830 -2.867 1.327 1.00 97.38 85 GLU A CA 1
ATOM 716 C C . GLU A 1 85 ? -10.608 -2.436 0.070 1.00 97.38 85 GLU A C 1
ATOM 718 O O . GLU A 1 85 ? -11.532 -3.112 -0.388 1.00 97.38 85 GLU A O 1
ATOM 723 N N . ILE A 1 86 ? -10.263 -1.254 -0.447 1.00 97.44 86 ILE A N 1
ATOM 724 C CA . ILE A 1 86 ? -10.975 -0.553 -1.527 1.00 97.44 86 ILE A CA 1
ATOM 725 C C . ILE A 1 86 ? -10.105 -0.358 -2.774 1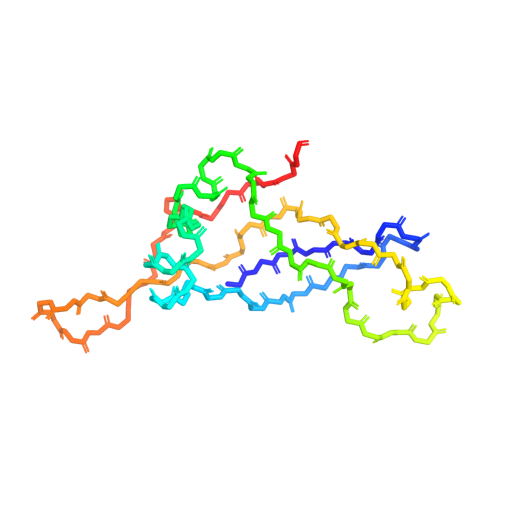.00 97.44 86 ILE A C 1
ATOM 727 O O . ILE A 1 86 ? -8.880 -0.491 -2.722 1.00 97.44 86 ILE A O 1
ATOM 731 N N . ASP A 1 87 ? -10.741 -0.006 -3.893 1.00 97.81 87 ASP A N 1
ATOM 732 C CA . ASP A 1 87 ? -10.042 0.408 -5.111 1.00 97.81 87 ASP A CA 1
ATOM 733 C C . ASP A 1 87 ? -9.446 1.814 -4.920 1.00 97.81 87 ASP A C 1
ATOM 735 O O . ASP A 1 87 ? -10.133 2.754 -4.506 1.00 97.81 87 ASP A O 1
ATOM 739 N N . VAL A 1 88 ? -8.157 1.948 -5.224 1.00 96.19 88 VAL A N 1
ATOM 740 C CA . VAL A 1 88 ? -7.343 3.154 -4.991 1.00 96.19 88 VAL A CA 1
ATOM 741 C C . VAL A 1 88 ? -6.684 3.667 -6.266 1.00 96.19 88 VAL A C 1
ATOM 743 O O . VAL A 1 88 ? -5.730 4.433 -6.198 1.00 96.19 88 VAL A O 1
ATOM 746 N N . THR A 1 89 ? -7.188 3.255 -7.431 1.00 93.06 89 THR A N 1
ATOM 747 C CA . THR A 1 89 ? -6.782 3.857 -8.702 1.00 93.06 89 THR A CA 1
ATOM 748 C C . THR A 1 89 ? -7.032 5.372 -8.657 1.00 93.06 89 THR A C 1
ATOM 750 O O . THR A 1 89 ? -8.174 5.749 -8.341 1.00 93.06 89 THR A O 1
ATOM 753 N N . PRO A 1 90 ? -6.002 6.204 -8.927 1.00 80.75 90 PRO A N 1
ATOM 754 C CA . PRO A 1 90 ? -6.100 7.665 -8.915 1.00 80.75 90 PRO A CA 1
ATOM 755 C C . PRO A 1 90 ? -7.182 8.226 -9.844 1.00 80.75 90 PRO A C 1
ATOM 757 O O . PRO A 1 90 ? -7.438 7.612 -10.907 1.00 80.75 90 PRO A O 1
#